Protein AF-A0A971WGR4-F1 (afdb_monomer_lite)

Sequence (106 aa):
MEEFLKQHPEEDFSHILFVMESTGVYHLRIALFLAKDLSYQVSVVNPLVIKKYAEMLLKRAKTDKVDARLIAQYGYHNSPPPFLVRDEESYELDQLLKGIEDFIPL

Foldseek 3Di:
DVVVCVVVVPDDCQVPEAFEEPPDPVVVVVLCCCCPVVVHWYDYHHPVVLVVQCVVVVPDDDDPVVSSVSRVVCCVPPVHDTDDDDPPVVVVVVNVVVVVVVVDDD

Secondary structure (DSSP, 8-state):
-HHHHHH-TT---TT-EEEEE--TTHHHHHHHIIIIIS--EEEEE-HHHHHHHHHHTT-----HHHHHHHHHHHHHHH-PPP-----HHHHHHHHHHHHHHHHS--

Structure (mmCIF, N/CA/C/O backbone):
data_AF-A0A971WGR4-F1
#
_entry.id   AF-A0A971WGR4-F1
#
loop_
_atom_site.group_PDB
_a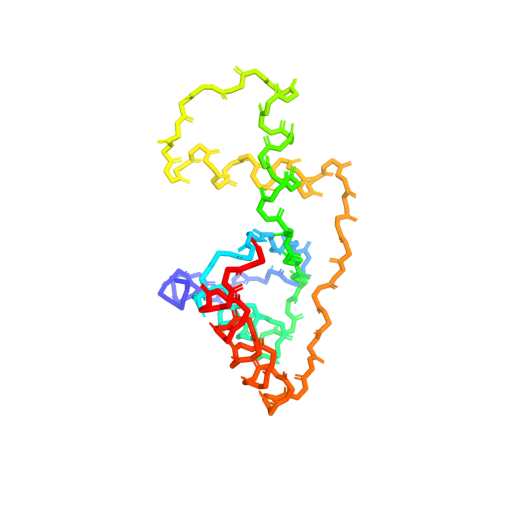tom_site.id
_atom_site.type_symbol
_atom_site.label_atom_id
_atom_site.label_alt_id
_atom_site.label_comp_id
_atom_site.label_asym_id
_atom_site.label_entity_id
_atom_site.label_seq_id
_atom_site.pdbx_PDB_ins_code
_atom_site.Cartn_x
_atom_site.Cartn_y
_atom_site.Cartn_z
_atom_site.occupancy
_atom_site.B_iso_or_equiv
_atom_site.auth_seq_id
_atom_site.auth_comp_id
_atom_site.auth_asym_id
_atom_site.auth_atom_id
_atom_site.pdbx_PDB_model_num
ATOM 1 N N . MET A 1 1 ? 0.551 -14.721 -0.003 1.00 67.69 1 MET A N 1
ATOM 2 C CA . MET A 1 1 ? -0.102 -14.196 -1.223 1.00 67.69 1 MET A CA 1
ATOM 3 C C . MET A 1 1 ? -0.152 -15.268 -2.298 1.00 67.69 1 MET A C 1
ATOM 5 O O . MET A 1 1 ? -1.246 -15.670 -2.646 1.00 67.69 1 MET A O 1
ATOM 9 N N . GLU A 1 2 ? 0.983 -15.813 -2.746 1.00 62.81 2 GLU A N 1
ATOM 10 C CA . GLU A 1 2 ? 0.984 -16.944 -3.694 1.00 62.81 2 GLU A CA 1
ATOM 11 C C . GLU A 1 2 ? 0.116 -18.120 -3.228 1.00 62.81 2 GLU A C 1
ATOM 13 O O . GLU A 1 2 ? -0.673 -18.650 -3.995 1.00 62.81 2 GLU A O 1
ATOM 18 N N . GLU A 1 3 ? 0.209 -18.495 -1.951 1.00 72.38 3 GLU A N 1
ATOM 19 C CA . GLU A 1 3 ? -0.602 -19.578 -1.384 1.00 72.38 3 GLU A CA 1
ATOM 20 C C . GLU A 1 3 ? -2.098 -19.237 -1.295 1.00 72.38 3 GLU A C 1
ATOM 22 O O . GLU A 1 3 ? -2.932 -20.117 -1.460 1.00 72.38 3 GLU A O 1
ATOM 27 N N . PHE A 1 4 ? -2.441 -17.956 -1.125 1.00 75.69 4 PHE A N 1
ATOM 28 C CA . PHE A 1 4 ? -3.828 -17.484 -1.170 1.00 75.69 4 PHE A CA 1
ATOM 29 C C . PHE A 1 4 ? -4.391 -17.595 -2.592 1.00 75.69 4 PHE A C 1
ATOM 31 O O . PHE A 1 4 ? -5.465 -18.144 -2.787 1.00 75.69 4 PHE A O 1
ATOM 38 N N . LEU A 1 5 ? -3.630 -17.169 -3.601 1.00 71.62 5 LEU A N 1
ATOM 39 C CA . LEU A 1 5 ? -4.051 -17.282 -4.999 1.00 71.62 5 LEU A CA 1
ATOM 40 C C . LEU A 1 5 ? -4.123 -18.745 -5.463 1.00 71.62 5 LEU A C 1
ATOM 42 O O . LEU A 1 5 ? -5.036 -19.112 -6.190 1.00 71.62 5 LEU A O 1
ATOM 46 N N . LYS A 1 6 ? -3.222 -19.614 -4.983 1.00 70.75 6 LYS A N 1
ATOM 47 C CA . LYS A 1 6 ? -3.280 -21.066 -5.239 1.00 70.75 6 LYS A CA 1
ATOM 48 C C . LYS A 1 6 ? -4.515 -21.737 -4.634 1.00 70.75 6 LYS A C 1
ATOM 50 O O . LYS A 1 6 ? -4.951 -22.755 -5.158 1.00 70.75 6 LYS A O 1
ATOM 55 N N . GLN A 1 7 ? -5.055 -21.197 -3.540 1.00 76.00 7 GLN A N 1
ATOM 56 C CA . GLN A 1 7 ? -6.300 -21.679 -2.934 1.00 76.00 7 GLN A CA 1
ATOM 57 C C . GLN A 1 7 ? -7.547 -21.213 -3.706 1.00 76.00 7 GLN A C 1
ATOM 59 O O . GLN A 1 7 ? -8.599 -21.830 -3.558 1.00 76.00 7 GLN A O 1
ATOM 64 N N . HIS A 1 8 ? -7.420 -20.188 -4.557 1.00 76.69 8 HIS A N 1
ATOM 65 C CA . HIS A 1 8 ? -8.505 -19.602 -5.352 1.00 76.69 8 HIS A CA 1
ATOM 66 C C . HIS A 1 8 ? -8.124 -19.454 -6.844 1.00 76.69 8 HIS A C 1
ATOM 68 O O . HIS A 1 8 ? -8.134 -18.343 -7.371 1.00 76.69 8 HIS A O 1
ATOM 74 N N . PRO A 1 9 ? -7.772 -20.546 -7.553 1.00 67.50 9 PRO A N 1
ATOM 75 C CA . PRO A 1 9 ? -7.273 -20.469 -8.931 1.00 67.50 9 PRO A CA 1
ATOM 76 C C . PRO A 1 9 ? -8.358 -20.127 -9.967 1.00 67.50 9 PRO A C 1
ATOM 78 O O . PRO A 1 9 ? -8.031 -19.689 -11.065 1.00 67.50 9 PRO A O 1
ATOM 81 N N . GLU A 1 10 ? -9.632 -20.334 -9.626 1.00 71.50 10 GLU A N 1
ATOM 82 C CA . GLU A 1 10 ? -10.794 -20.087 -10.495 1.00 71.50 10 GLU A CA 1
ATOM 83 C C . GLU A 1 10 ? -11.306 -18.632 -10.402 1.00 71.50 10 GLU A C 1
ATOM 85 O O . GLU A 1 10 ? -12.205 -18.242 -11.146 1.00 71.50 10 GLU A O 1
ATOM 90 N N . GLU A 1 11 ? -10.791 -17.832 -9.458 1.00 73.50 11 GLU A N 1
ATOM 91 C CA . GLU A 1 11 ? -11.257 -16.463 -9.221 1.00 73.50 11 GLU A CA 1
ATOM 92 C C . GLU A 1 11 ? -10.419 -15.452 -10.017 1.00 73.50 11 GLU A C 1
ATOM 94 O O . GLU A 1 11 ? -9.217 -15.298 -9.798 1.00 73.50 11 GLU A O 1
ATOM 99 N N . ASP A 1 12 ? -11.072 -14.736 -10.936 1.00 78.44 12 ASP A N 1
ATOM 100 C CA . ASP A 1 12 ? -10.469 -13.596 -11.623 1.00 78.44 12 ASP A CA 1
ATOM 101 C C . ASP A 1 12 ? -10.537 -12.345 -10.734 1.00 78.44 12 ASP A C 1
ATOM 103 O O . ASP A 1 12 ? -11.614 -11.825 -10.426 1.00 78.44 12 ASP A O 1
ATOM 107 N N . PHE A 1 13 ? -9.366 -11.844 -10.342 1.00 85.31 13 PHE A N 1
ATOM 108 C CA . PHE A 1 13 ? -9.223 -10.635 -9.535 1.00 85.31 13 PHE A CA 1
ATOM 109 C C . PHE A 1 13 ? -8.843 -9.397 -10.362 1.00 85.31 13 PHE A C 1
ATOM 111 O O . PHE A 1 13 ? -8.476 -8.372 -9.787 1.00 85.31 13 PHE A O 1
ATOM 118 N N . SER A 1 14 ? -8.963 -9.445 -11.693 1.00 83.19 14 SER A N 1
ATOM 119 C CA . SER A 1 14 ? -8.640 -8.335 -12.605 1.00 83.19 14 SER A CA 1
ATOM 120 C C . SER A 1 14 ? -9.392 -7.030 -12.296 1.00 83.19 14 SER A C 1
ATOM 122 O O . SER A 1 14 ? -8.879 -5.935 -12.534 1.00 83.19 14 SER A O 1
ATOM 124 N N . HIS A 1 15 ? -10.592 -7.136 -11.721 1.00 86.19 15 HIS A N 1
ATOM 125 C CA . HIS A 1 15 ? -11.428 -6.004 -11.311 1.00 86.19 15 HIS A CA 1
ATOM 126 C C . HIS A 1 15 ? -11.181 -5.524 -9.872 1.00 86.19 15 HIS A C 1
ATOM 128 O O . HIS A 1 15 ? -11.841 -4.587 -9.417 1.00 86.19 15 HIS A O 1
ATOM 134 N N . ILE A 1 16 ? -10.263 -6.158 -9.137 1.00 90.31 16 ILE A N 1
ATOM 135 C CA . ILE A 1 16 ? -9.938 -5.797 -7.758 1.00 90.31 16 ILE A CA 1
ATOM 136 C C . ILE A 1 16 ? -8.697 -4.907 -7.731 1.00 90.31 16 ILE A C 1
ATOM 138 O O . ILE A 1 16 ? -7.656 -5.237 -8.294 1.00 90.31 16 ILE A O 1
ATOM 142 N N . LEU A 1 17 ? -8.796 -3.797 -6.997 1.00 92.75 17 LEU A N 1
ATOM 143 C CA . LEU A 1 17 ? -7.647 -2.970 -6.651 1.00 92.75 17 LEU A CA 1
ATOM 144 C C . LEU A 1 17 ? -6.957 -3.516 -5.393 1.00 92.75 17 LEU A C 1
ATOM 146 O O . LEU A 1 17 ? -7.498 -3.443 -4.287 1.00 92.75 17 LEU A O 1
ATOM 150 N N . PHE A 1 18 ? -5.730 -4.001 -5.549 1.00 93.56 18 PHE A N 1
ATOM 151 C CA . PHE A 1 18 ? -4.857 -4.370 -4.441 1.00 93.56 18 PHE A CA 1
ATOM 152 C C . PHE A 1 18 ? -4.159 -3.126 -3.892 1.00 93.56 18 PHE A C 1
ATOM 154 O O . PHE A 1 18 ? -3.414 -2.458 -4.603 1.00 93.56 18 PHE A O 1
ATOM 161 N N . VAL A 1 19 ? -4.359 -2.819 -2.610 1.00 94.06 19 VAL A N 1
ATOM 162 C CA . VAL A 1 19 ? -3.726 -1.662 -1.961 1.00 94.06 19 VAL A CA 1
ATOM 163 C C . VAL A 1 19 ? -2.815 -2.133 -0.839 1.00 94.06 19 VAL A C 1
ATOM 165 O O . VAL A 1 19 ? -3.221 -2.932 0.002 1.00 94.06 19 VAL A O 1
ATOM 168 N N . MET A 1 20 ? -1.587 -1.624 -0.816 1.00 91.88 20 MET A N 1
ATOM 169 C CA . MET A 1 20 ? -0.597 -1.922 0.220 1.00 91.88 20 MET A CA 1
ATOM 170 C C . MET A 1 20 ? 0.185 -0.668 0.604 1.00 91.88 20 MET A C 1
ATOM 172 O O . MET A 1 20 ? 0.276 0.269 -0.188 1.00 91.88 20 MET A O 1
ATOM 176 N N . GLU A 1 21 ? 0.761 -0.637 1.806 1.00 90.56 21 GLU A N 1
ATOM 177 C CA . GLU A 1 21 ? 1.673 0.445 2.188 1.00 90.56 21 GLU A CA 1
ATOM 178 C C . GLU A 1 21 ? 3.129 0.113 1.843 1.00 90.56 21 GLU A C 1
ATOM 180 O O . GLU A 1 21 ? 3.529 -1.051 1.850 1.00 90.56 21 GLU A O 1
ATOM 185 N N . SER A 1 22 ? 3.938 1.136 1.561 1.00 83.31 22 SER A N 1
ATOM 186 C CA . SER A 1 22 ? 5.355 0.971 1.214 1.00 83.31 22 SER A CA 1
ATOM 187 C C . SER A 1 22 ? 6.252 0.723 2.442 1.00 83.31 22 SER A C 1
ATOM 189 O O . SER A 1 22 ? 7.169 1.508 2.715 1.00 83.31 22 SER A O 1
ATOM 191 N N . THR A 1 23 ? 5.992 -0.332 3.220 1.00 73.44 23 THR A N 1
ATOM 192 C CA . THR A 1 23 ? 6.851 -0.727 4.351 1.00 73.44 23 THR A CA 1
ATOM 193 C C . THR A 1 23 ? 7.926 -1.721 3.938 1.00 73.44 23 THR A C 1
ATOM 195 O O . THR A 1 23 ? 7.653 -2.786 3.381 1.00 73.44 23 THR A O 1
ATOM 198 N N . GLY A 1 24 ? 9.179 -1.366 4.234 1.00 67.00 24 GLY A N 1
ATOM 199 C CA . GLY A 1 24 ? 10.345 -2.225 4.019 1.00 67.00 24 GLY A CA 1
ATOM 200 C C . GLY A 1 24 ? 10.487 -2.732 2.581 1.00 67.00 24 GLY A C 1
ATOM 201 O O . GLY A 1 24 ? 9.981 -2.131 1.641 1.00 67.00 24 GLY A O 1
ATOM 202 N N . VAL A 1 25 ? 11.167 -3.863 2.412 1.00 65.06 25 VAL A N 1
ATOM 203 C CA . VAL A 1 25 ? 11.446 -4.488 1.103 1.00 65.06 25 VAL A CA 1
ATOM 204 C C . VAL A 1 25 ? 10.356 -5.461 0.631 1.00 65.06 25 VAL A C 1
ATOM 206 O O . VAL A 1 25 ? 10.341 -5.878 -0.526 1.00 65.06 25 VAL A O 1
ATOM 209 N N . TYR A 1 26 ? 9.419 -5.830 1.510 1.00 68.25 26 TYR A N 1
ATOM 210 C CA . TYR A 1 26 ? 8.427 -6.873 1.229 1.00 68.25 26 TYR A CA 1
ATOM 211 C C . TYR A 1 26 ? 7.313 -6.420 0.282 1.00 68.25 26 TYR A C 1
ATOM 213 O O . TYR A 1 26 ? 6.876 -7.206 -0.559 1.00 68.25 26 TYR A O 1
ATOM 221 N N . HIS A 1 27 ? 6.872 -5.162 0.382 1.00 79.06 27 HIS A N 1
ATOM 222 C CA . HIS A 1 27 ? 5.779 -4.652 -0.450 1.00 79.06 27 HIS A CA 1
ATOM 223 C C . HIS A 1 27 ? 6.123 -4.694 -1.946 1.00 79.06 27 HIS A C 1
ATOM 225 O O . HIS A 1 27 ? 5.268 -5.020 -2.763 1.00 79.06 27 HIS A O 1
ATOM 231 N N . LEU A 1 28 ? 7.385 -4.436 -2.308 1.00 82.50 28 LEU A N 1
ATOM 232 C CA . LEU A 1 28 ? 7.794 -4.320 -3.704 1.00 82.50 28 LEU A CA 1
ATOM 233 C C . LEU A 1 28 ? 7.707 -5.650 -4.455 1.00 82.50 28 LEU A C 1
ATOM 235 O O . LEU A 1 28 ? 7.161 -5.691 -5.552 1.00 82.50 28 LEU A O 1
ATOM 239 N N . ARG A 1 29 ? 8.172 -6.751 -3.851 1.00 84.06 29 ARG A N 1
ATOM 240 C CA . ARG A 1 29 ? 8.082 -8.086 -4.471 1.00 84.06 29 ARG A CA 1
ATOM 241 C C . ARG A 1 29 ? 6.631 -8.482 -4.738 1.00 84.06 29 ARG A C 1
ATOM 243 O O . ARG A 1 29 ? 6.322 -9.009 -5.800 1.00 84.06 29 ARG A O 1
ATOM 250 N N . ILE A 1 30 ? 5.741 -8.193 -3.789 1.00 86.81 30 ILE A N 1
ATOM 251 C CA . ILE A 1 30 ? 4.311 -8.495 -3.919 1.00 86.81 30 ILE A CA 1
ATOM 252 C C . ILE A 1 30 ? 3.664 -7.595 -4.978 1.00 86.81 30 ILE A C 1
ATOM 254 O O . ILE A 1 30 ? 2.899 -8.090 -5.801 1.00 86.81 30 ILE A O 1
ATOM 258 N N . ALA A 1 31 ? 3.977 -6.296 -4.984 1.00 89.56 31 ALA A N 1
ATOM 259 C CA . ALA A 1 31 ? 3.455 -5.353 -5.968 1.00 89.56 31 ALA A CA 1
ATOM 260 C C . ALA A 1 31 ? 3.880 -5.723 -7.395 1.00 89.56 31 ALA A C 1
ATOM 262 O O . ALA A 1 31 ? 3.045 -5.714 -8.295 1.00 89.56 31 ALA A O 1
ATOM 263 N N . LEU A 1 32 ? 5.149 -6.101 -7.584 1.00 87.94 32 LEU A N 1
ATOM 264 C CA . LEU A 1 32 ? 5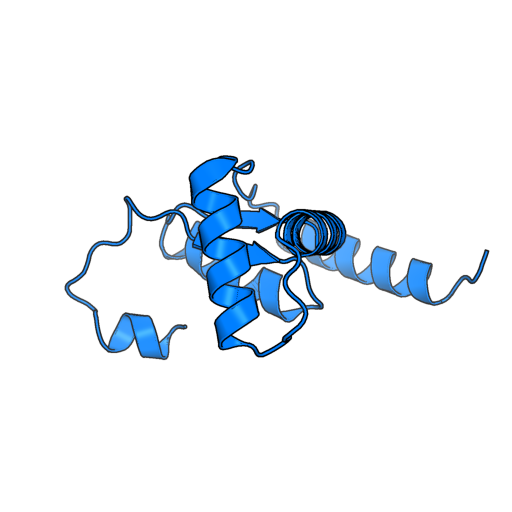.670 -6.567 -8.867 1.00 87.94 32 LEU A CA 1
ATOM 265 C C . LEU A 1 32 ? 4.980 -7.849 -9.320 1.00 87.94 32 LEU A C 1
ATOM 267 O O . LEU A 1 32 ? 4.476 -7.881 -10.432 1.00 87.94 32 LEU A O 1
ATOM 271 N N . PHE A 1 33 ? 4.881 -8.865 -8.464 1.00 87.38 33 PHE A N 1
ATOM 272 C CA . PHE A 1 33 ? 4.206 -10.116 -8.814 1.00 87.38 33 PHE A CA 1
ATOM 273 C C . PHE A 1 33 ? 2.739 -9.889 -9.230 1.00 87.38 33 PHE A C 1
ATOM 275 O O . PHE A 1 33 ? 2.298 -10.358 -10.277 1.00 87.38 33 PHE A O 1
ATOM 282 N N . LEU A 1 34 ? 1.981 -9.105 -8.453 1.00 89.81 34 LEU A N 1
ATOM 283 C CA . LEU A 1 34 ? 0.578 -8.807 -8.765 1.00 89.81 34 LEU A CA 1
ATOM 284 C C . LEU A 1 34 ? 0.425 -7.982 -10.054 1.00 89.81 34 LEU A C 1
ATOM 286 O O . LEU A 1 34 ? -0.455 -8.274 -10.858 1.00 89.81 34 LEU A O 1
ATOM 290 N N . ALA A 1 35 ? 1.263 -6.962 -10.264 1.00 90.25 35 ALA A N 1
ATOM 291 C CA . ALA A 1 35 ? 1.127 -6.048 -11.399 1.00 90.25 35 ALA A CA 1
ATOM 292 C C . ALA A 1 35 ? 1.758 -6.580 -12.698 1.00 90.25 35 ALA A C 1
ATOM 294 O O . ALA A 1 35 ? 1.186 -6.403 -13.768 1.00 90.25 35 ALA A O 1
ATOM 295 N N . LYS A 1 36 ? 2.937 -7.208 -12.623 1.00 87.38 36 LYS A N 1
ATOM 296 C CA . LYS A 1 36 ? 3.722 -7.675 -13.779 1.00 87.38 36 LYS A CA 1
ATOM 297 C C . LYS A 1 36 ? 3.318 -9.083 -14.203 1.00 87.38 36 LYS A C 1
ATOM 299 O O . LYS A 1 36 ? 3.030 -9.293 -15.376 1.00 87.38 36 LYS A O 1
ATOM 304 N N . ASP A 1 37 ? 3.268 -10.023 -13.260 1.00 86.50 37 ASP A N 1
ATOM 305 C CA . ASP A 1 37 ? 3.068 -11.440 -13.590 1.00 86.50 37 ASP A CA 1
ATOM 306 C C . ASP A 1 37 ? 1.580 -11.784 -13.726 1.00 86.50 37 ASP A C 1
ATOM 308 O O . ASP A 1 37 ? 1.206 -12.591 -14.575 1.00 86.50 37 ASP A O 1
ATOM 312 N N . LEU A 1 38 ? 0.723 -11.143 -12.922 1.00 87.19 38 LEU A N 1
ATOM 313 C CA . LEU A 1 38 ? -0.728 -11.379 -12.922 1.00 87.19 38 LEU A CA 1
ATOM 314 C C . LEU A 1 38 ? -1.550 -10.268 -13.590 1.00 87.19 38 LEU A C 1
ATOM 316 O O . LEU A 1 38 ? -2.745 -10.447 -13.798 1.00 87.19 38 LEU A O 1
ATOM 320 N N . SER A 1 39 ? -0.932 -9.141 -13.963 1.00 89.06 39 SER A N 1
ATOM 321 C CA . SER A 1 39 ? -1.616 -7.998 -14.599 1.00 89.06 39 SER A CA 1
ATOM 322 C C . SER A 1 39 ? -2.793 -7.422 -13.790 1.00 89.06 39 SER A C 1
ATOM 324 O O . SER A 1 39 ? -3.743 -6.882 -14.358 1.00 89.06 39 SER A O 1
ATOM 326 N N . TYR A 1 40 ? -2.746 -7.515 -12.458 1.00 91.75 40 TYR A N 1
ATOM 327 C CA . TYR A 1 40 ? -3.769 -6.962 -11.568 1.00 91.75 40 TYR A CA 1
ATOM 328 C C . TYR A 1 40 ? -3.527 -5.488 -11.238 1.00 91.75 40 TYR A C 1
ATOM 330 O O . TYR A 1 40 ? -2.407 -4.976 -11.299 1.00 91.75 40 TYR A O 1
ATOM 338 N N . GLN A 1 41 ? -4.596 -4.793 -10.843 1.00 92.69 41 GLN A N 1
ATOM 339 C CA . GLN A 1 41 ? -4.510 -3.401 -10.413 1.00 92.69 41 GLN A CA 1
ATOM 340 C C . GLN A 1 41 ? -3.893 -3.320 -9.018 1.00 92.69 41 GLN A C 1
ATOM 342 O O . GLN A 1 41 ? -4.418 -3.885 -8.060 1.00 92.69 41 GLN A O 1
ATOM 347 N N . VAL A 1 42 ? -2.793 -2.584 -8.887 1.00 94.00 42 VAL A N 1
ATOM 348 C CA . VAL A 1 42 ? -2.075 -2.421 -7.620 1.00 94.00 42 VAL A CA 1
ATOM 349 C C . VAL A 1 42 ? -1.878 -0.940 -7.330 1.00 94.00 42 VAL A C 1
ATOM 351 O O . VAL A 1 42 ? -1.557 -0.180 -8.235 1.00 94.00 42 VAL A O 1
ATOM 354 N N . SER A 1 43 ? -1.995 -0.538 -6.067 1.00 94.62 43 SER A N 1
ATOM 355 C CA . SER A 1 43 ? -1.572 0.768 -5.562 1.00 94.62 43 SER A CA 1
ATOM 356 C C . SER A 1 43 ? -0.691 0.598 -4.332 1.00 94.62 43 SER A C 1
ATOM 358 O O . SER A 1 43 ? -1.072 -0.045 -3.351 1.00 94.62 43 SER A O 1
ATOM 360 N N . VAL A 1 44 ? 0.479 1.230 -4.368 1.00 92.56 44 VAL A N 1
ATOM 361 C CA . VAL A 1 44 ? 1.401 1.296 -3.232 1.00 92.56 44 VAL A CA 1
ATOM 362 C C . VAL A 1 44 ? 1.308 2.690 -2.621 1.00 92.56 44 VAL A C 1
ATOM 364 O O . VAL A 1 44 ? 1.577 3.691 -3.283 1.00 92.56 44 VAL A O 1
ATOM 367 N N . VAL A 1 45 ? 0.902 2.762 -1.357 1.00 92.38 45 VAL A N 1
ATOM 368 C CA . VAL A 1 45 ? 0.608 4.014 -0.651 1.00 92.38 45 VAL A CA 1
ATOM 369 C C . VAL A 1 45 ? 1.695 4.305 0.382 1.00 92.38 45 VAL A C 1
ATOM 371 O O . VAL A 1 45 ? 2.186 3.413 1.070 1.00 92.38 45 VAL A O 1
ATOM 374 N N . ASN A 1 46 ? 2.072 5.574 0.528 1.00 90.44 46 ASN A N 1
ATOM 375 C CA . ASN A 1 46 ? 3.039 5.991 1.540 1.00 90.44 46 ASN A CA 1
ATOM 376 C C . ASN A 1 46 ? 2.496 5.715 2.971 1.00 90.44 46 ASN A C 1
ATOM 378 O O . ASN A 1 46 ? 1.389 6.167 3.283 1.00 90.44 46 ASN A O 1
ATOM 382 N N . PRO A 1 47 ? 3.261 5.057 3.867 1.00 89.69 47 PRO A N 1
ATOM 383 C CA . PRO A 1 47 ? 2.874 4.799 5.257 1.00 89.69 47 PRO A CA 1
ATOM 384 C C . PRO A 1 47 ? 2.419 6.046 6.025 1.00 89.69 47 PRO A C 1
ATOM 386 O O . PRO A 1 47 ? 1.510 5.977 6.850 1.00 89.69 47 PRO A O 1
ATOM 389 N N . LEU A 1 48 ? 2.988 7.222 5.731 1.00 90.06 48 LEU A N 1
ATOM 390 C CA . LEU A 1 48 ? 2.570 8.488 6.339 1.00 90.06 48 LEU A CA 1
ATOM 391 C C . LEU A 1 48 ? 1.122 8.849 5.981 1.00 90.06 48 LEU A C 1
ATOM 393 O O . LEU A 1 48 ? 0.401 9.396 6.814 1.00 90.06 48 LEU A O 1
ATOM 397 N N . VAL A 1 49 ? 0.690 8.544 4.756 1.00 92.88 49 VAL A N 1
ATOM 398 C CA . VAL A 1 49 ? -0.684 8.787 4.298 1.00 92.88 49 VAL A CA 1
ATOM 399 C C . VAL A 1 49 ? -1.650 7.859 5.027 1.00 92.88 49 VAL A C 1
ATOM 401 O O . VAL A 1 49 ? -2.643 8.333 5.579 1.00 92.88 49 VAL A O 1
ATOM 404 N N . ILE A 1 50 ? -1.326 6.566 5.113 1.00 92.69 50 ILE A N 1
ATOM 405 C CA . ILE A 1 50 ? -2.129 5.583 5.855 1.00 92.69 50 ILE A CA 1
ATOM 406 C C . ILE A 1 50 ? -2.206 5.952 7.341 1.00 92.69 50 ILE A C 1
ATOM 408 O O . ILE A 1 50 ? -3.290 5.932 7.924 1.00 92.69 50 ILE A O 1
ATOM 412 N N . LYS A 1 51 ? -1.092 6.388 7.943 1.00 90.75 51 LYS A N 1
ATOM 413 C CA . LYS A 1 51 ? -1.047 6.866 9.331 1.00 90.75 51 LYS A CA 1
ATOM 414 C C . LYS A 1 51 ? -1.975 8.062 9.557 1.00 90.75 51 LYS A C 1
ATOM 416 O O . LYS A 1 51 ? -2.790 8.021 10.475 1.00 90.75 51 LYS A O 1
ATOM 421 N N . LYS A 1 52 ? -1.897 9.097 8.712 1.00 93.00 52 LYS A N 1
ATOM 422 C CA . LYS A 1 52 ? -2.787 10.269 8.804 1.00 93.00 52 LYS A CA 1
ATOM 423 C C . LYS A 1 52 ? -4.254 9.877 8.623 1.00 93.00 52 LYS A C 1
ATOM 425 O O . LYS A 1 52 ? -5.114 10.367 9.348 1.00 93.00 52 LYS A O 1
ATOM 430 N N . TYR A 1 53 ? -4.542 8.953 7.709 1.00 93.81 53 TYR A N 1
ATOM 431 C CA . TYR A 1 53 ? -5.892 8.426 7.525 1.00 93.81 53 TYR A CA 1
ATOM 432 C C . TYR A 1 53 ? -6.397 7.672 8.772 1.00 93.81 53 TYR A C 1
ATOM 434 O O . TYR A 1 53 ? -7.541 7.857 9.183 1.00 93.81 53 TYR A O 1
ATOM 442 N N . ALA A 1 54 ? -5.541 6.885 9.433 1.00 91.75 54 ALA A N 1
ATOM 443 C CA . ALA A 1 54 ? -5.862 6.223 10.702 1.00 91.75 54 ALA A CA 1
ATOM 444 C C . ALA A 1 54 ? -6.228 7.227 11.806 1.00 91.75 54 ALA A C 1
ATOM 446 O O . ALA A 1 54 ? -7.212 7.033 12.526 1.00 91.75 54 ALA A O 1
ATOM 447 N N . GLU A 1 55 ? -5.433 8.296 11.922 1.00 91.88 55 GLU A N 1
ATOM 448 C CA . GLU A 1 55 ? -5.615 9.378 12.894 1.00 91.88 55 GLU A CA 1
ATOM 449 C C . GLU A 1 55 ? -6.937 10.118 12.656 1.00 91.88 55 GLU A C 1
ATOM 451 O O . GLU A 1 55 ? -7.692 10.328 13.606 1.00 91.88 55 GLU A O 1
ATOM 456 N N . MET A 1 56 ? -7.274 10.419 11.394 1.00 91.62 56 MET A N 1
ATOM 457 C CA . MET A 1 56 ? -8.568 11.009 11.019 1.00 91.62 56 MET A CA 1
ATOM 458 C C . MET A 1 56 ? -9.760 10.137 11.434 1.00 91.62 56 MET A C 1
ATOM 460 O O . MET A 1 56 ? -10.808 10.662 11.801 1.00 91.62 56 MET A O 1
ATOM 464 N N . LEU A 1 57 ? -9.607 8.810 11.404 1.00 90.81 57 LEU A N 1
ATOM 465 C CA . LEU A 1 57 ? -10.640 7.858 11.824 1.00 90.81 57 LEU A CA 1
ATOM 466 C C . LEU A 1 57 ? -10.604 7.525 13.327 1.00 90.81 57 LEU A C 1
ATOM 468 O O . LEU A 1 57 ? -11.355 6.653 13.768 1.00 90.81 57 LEU A O 1
ATOM 472 N N . LEU A 1 58 ? -9.739 8.179 14.114 1.00 88.19 58 LEU A N 1
ATOM 473 C CA . LEU A 1 58 ? -9.566 7.960 15.557 1.00 88.19 58 LEU A CA 1
ATOM 474 C C . LEU A 1 58 ? -9.280 6.492 15.943 1.00 88.19 58 LEU A C 1
ATOM 476 O O . LEU A 1 58 ? -9.590 6.058 17.058 1.00 88.19 58 LEU A O 1
ATOM 480 N N . LYS A 1 59 ? -8.666 5.706 15.049 1.00 81.25 59 LYS A N 1
ATOM 481 C CA . LYS A 1 59 ? -8.332 4.300 15.329 1.00 81.25 59 LYS A CA 1
ATOM 482 C C . LYS A 1 59 ? -7.043 4.203 16.149 1.00 81.25 59 LYS A C 1
ATOM 484 O O . LYS A 1 59 ? -6.000 4.702 15.743 1.00 81.25 59 LYS A O 1
ATOM 489 N N . ARG A 1 60 ? -7.112 3.534 17.308 1.00 67.94 60 ARG A N 1
ATOM 490 C CA . ARG A 1 60 ? -5.981 3.382 18.251 1.00 67.94 60 ARG A CA 1
ATOM 491 C C . ARG A 1 60 ? -5.359 1.982 18.282 1.00 67.94 60 ARG A C 1
ATOM 493 O O . ARG A 1 60 ? -4.207 1.849 18.677 1.00 67.94 60 ARG A O 1
ATOM 500 N N . ALA A 1 61 ? -6.103 0.948 17.887 1.00 69.50 61 ALA A N 1
ATOM 501 C CA . ALA A 1 61 ? -5.615 -0.429 17.892 1.00 69.50 61 ALA A CA 1
ATOM 502 C C . ALA A 1 61 ? -4.844 -0.731 16.601 1.00 69.50 61 ALA A C 1
ATOM 504 O O . ALA A 1 61 ? -5.407 -0.614 15.515 1.00 69.50 61 ALA A O 1
ATOM 505 N N . LYS A 1 62 ? -3.582 -1.147 16.737 1.00 71.62 62 LYS A N 1
ATOM 506 C CA . LYS A 1 62 ? -2.718 -1.569 15.631 1.00 71.62 62 LYS A CA 1
ATOM 507 C C . LYS A 1 62 ? -2.530 -3.074 15.698 1.00 71.62 62 LYS A C 1
ATOM 509 O O . LYS A 1 62 ? -1.808 -3.586 16.545 1.00 71.62 62 LYS A O 1
ATOM 514 N N . THR A 1 63 ? -3.271 -3.771 14.855 1.00 85.31 63 THR A N 1
ATOM 515 C CA . THR A 1 63 ? -3.077 -5.197 14.588 1.00 85.31 63 THR A CA 1
ATOM 516 C C . THR A 1 63 ? -3.068 -5.351 13.079 1.00 85.31 63 THR A C 1
ATOM 518 O O . THR A 1 63 ? -3.779 -4.597 12.409 1.00 85.31 63 THR A O 1
ATOM 521 N N . ASP A 1 64 ? -2.373 -6.357 12.553 1.00 84.69 64 ASP A N 1
ATOM 522 C CA . ASP A 1 64 ? -2.259 -6.567 11.102 1.00 84.69 64 ASP A CA 1
ATOM 523 C C . ASP A 1 64 ? -3.629 -6.595 10.400 1.00 84.69 64 ASP A C 1
ATOM 525 O O . ASP A 1 64 ? -3.807 -6.042 9.318 1.00 84.69 64 ASP A O 1
ATOM 529 N N . LYS A 1 65 ? -4.650 -7.169 11.055 1.00 87.19 65 LYS A N 1
ATOM 530 C CA . LYS A 1 65 ? -6.031 -7.204 10.539 1.00 87.19 65 LYS A CA 1
ATOM 531 C C . LYS A 1 65 ? -6.684 -5.822 10.478 1.00 87.19 65 LYS A C 1
ATOM 533 O O . LYS A 1 65 ? -7.439 -5.536 9.548 1.00 87.19 65 LYS A O 1
ATOM 538 N N . VAL A 1 66 ? -6.448 -4.983 11.485 1.00 88.62 66 VAL A N 1
ATOM 539 C CA . VAL A 1 66 ? -7.000 -3.622 11.534 1.00 88.62 66 VAL A CA 1
ATOM 540 C C . VAL A 1 66 ? -6.307 -2.733 10.506 1.00 88.62 66 VAL A C 1
ATOM 542 O O . VAL A 1 66 ? -7.002 -1.981 9.820 1.00 88.62 66 VAL A O 1
ATOM 545 N N . ASP A 1 67 ? -4.990 -2.870 10.351 1.00 88.31 67 ASP A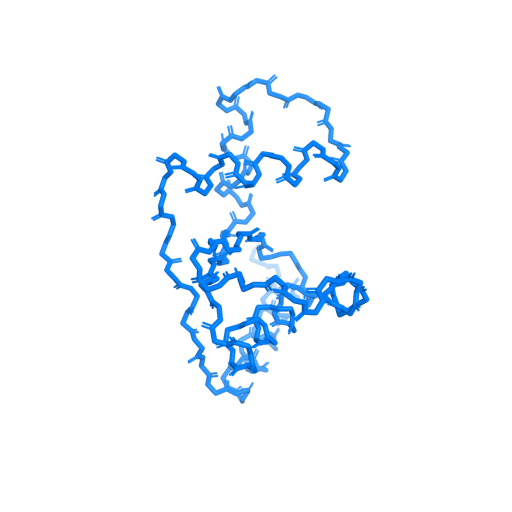 N 1
ATOM 546 C CA . ASP A 1 67 ? -4.204 -2.104 9.382 1.00 88.31 67 ASP A CA 1
ATOM 547 C C . ASP A 1 67 ? -4.557 -2.505 7.943 1.00 88.31 67 ASP A C 1
ATOM 549 O O . ASP A 1 67 ? -4.880 -1.637 7.133 1.00 88.31 67 ASP A O 1
ATOM 553 N N . ALA A 1 68 ? -4.670 -3.803 7.638 1.00 90.62 68 ALA A N 1
ATOM 554 C CA . ALA A 1 68 ? -5.130 -4.267 6.324 1.00 90.62 68 ALA A CA 1
ATOM 555 C C 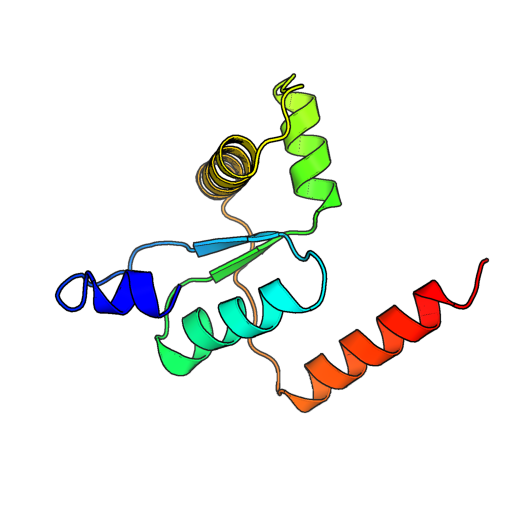. ALA A 1 68 ? -6.527 -3.721 5.972 1.00 90.62 68 ALA A C 1
ATOM 557 O O . ALA A 1 68 ? -6.760 -3.233 4.864 1.00 90.62 68 ALA A O 1
ATOM 558 N N . ARG A 1 69 ? -7.460 -3.729 6.936 1.00 92.31 69 ARG A N 1
ATOM 559 C CA . ARG A 1 69 ? -8.802 -3.160 6.736 1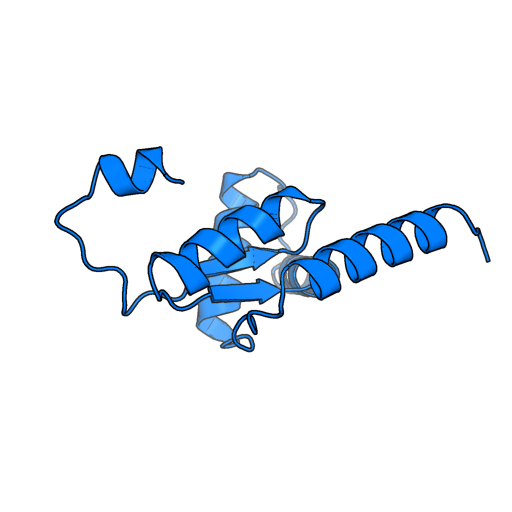.00 92.31 69 ARG A CA 1
ATOM 560 C C . ARG A 1 69 ? -8.759 -1.646 6.539 1.00 92.31 69 ARG A C 1
ATOM 562 O O . ARG A 1 69 ? -9.548 -1.119 5.760 1.00 92.31 69 ARG A O 1
ATOM 569 N N . LEU A 1 70 ? -7.880 -0.941 7.249 1.00 93.69 70 LEU A N 1
ATOM 570 C CA . LEU A 1 70 ? -7.692 0.498 7.091 1.00 93.69 70 LEU A CA 1
ATOM 571 C C . LEU A 1 70 ? -7.157 0.840 5.694 1.00 93.69 70 LEU A C 1
ATOM 573 O O . LEU A 1 70 ? -7.684 1.752 5.063 1.00 93.69 70 LEU A O 1
ATOM 577 N N . ILE A 1 71 ? -6.161 0.100 5.207 1.00 94.06 71 ILE A N 1
ATOM 578 C CA . ILE A 1 71 ? -5.564 0.298 3.881 1.00 94.06 71 ILE A CA 1
ATOM 579 C C . ILE A 1 71 ? -6.597 0.026 2.779 1.00 94.06 71 ILE A C 1
ATOM 581 O O . ILE A 1 71 ? -6.759 0.845 1.875 1.00 94.06 71 ILE A O 1
ATOM 585 N N . ALA A 1 72 ? -7.368 -1.060 2.889 1.00 94.25 72 ALA A N 1
ATOM 586 C CA . ALA A 1 72 ? -8.458 -1.346 1.954 1.00 94.25 72 ALA A CA 1
ATOM 587 C C . ALA A 1 72 ? -9.533 -0.242 1.970 1.00 94.25 72 ALA A C 1
ATOM 589 O O . ALA A 1 72 ? -9.988 0.215 0.921 1.00 94.25 72 ALA A O 1
ATOM 590 N N . GLN A 1 73 ? -9.900 0.243 3.162 1.00 95.12 73 GLN A N 1
ATOM 591 C CA . GLN A 1 73 ? -10.841 1.352 3.322 1.00 95.12 73 GLN A CA 1
ATOM 592 C C . GLN A 1 73 ? -10.300 2.651 2.706 1.00 95.12 73 GLN A C 1
ATOM 594 O O . GLN A 1 73 ? -11.064 3.405 2.105 1.00 95.12 73 GLN A O 1
ATOM 599 N N . TYR A 1 74 ? -8.998 2.915 2.833 1.00 95.75 74 TYR A N 1
ATOM 600 C CA . TYR A 1 74 ? -8.351 4.054 2.189 1.00 95.75 74 TYR A CA 1
ATOM 601 C C . TYR A 1 74 ? -8.438 3.943 0.663 1.00 95.75 74 TYR A C 1
ATOM 603 O O . TYR A 1 74 ? -8.872 4.899 0.019 1.00 95.75 74 TYR A O 1
ATOM 611 N N . GLY A 1 75 ? -8.103 2.771 0.115 1.00 95.19 75 GLY A N 1
ATOM 612 C CA . GLY A 1 75 ? -8.200 2.460 -1.310 1.00 95.19 75 GLY A CA 1
ATOM 613 C C . GLY A 1 75 ? -9.581 2.742 -1.888 1.00 95.19 75 GLY A C 1
ATOM 614 O O . GLY A 1 75 ? -9.709 3.491 -2.853 1.00 95.19 75 GLY A O 1
ATOM 615 N N . TYR A 1 76 ? -10.613 2.212 -1.227 1.00 94.12 76 TYR A N 1
ATOM 616 C CA . TYR A 1 76 ? -12.007 2.375 -1.637 1.00 94.12 76 TYR A CA 1
ATOM 617 C C . TYR A 1 76 ? -12.454 3.844 -1.687 1.00 94.12 76 TYR A C 1
ATOM 619 O O . TYR A 1 76 ? -13.128 4.251 -2.628 1.00 94.12 76 TYR A O 1
ATOM 627 N N . HIS A 1 77 ? -12.082 4.657 -0.693 1.00 95.31 77 HIS A N 1
ATOM 628 C CA . HIS A 1 77 ? -12.550 6.047 -0.621 1.00 95.31 77 HIS A CA 1
ATOM 629 C C . HIS A 1 77 ? -11.721 7.035 -1.444 1.00 95.31 77 HIS A C 1
ATOM 631 O O . HIS A 1 77 ? -12.248 8.072 -1.833 1.00 95.31 77 HIS A O 1
ATOM 637 N N . ASN A 1 78 ? -10.431 6.763 -1.659 1.00 93.56 78 ASN A N 1
ATOM 638 C CA . ASN A 1 78 ? -9.499 7.767 -2.181 1.00 93.56 78 ASN A CA 1
ATOM 639 C C . ASN A 1 78 ? -8.950 7.440 -3.569 1.00 93.56 78 ASN A C 1
ATOM 641 O O . ASN A 1 78 ? -8.285 8.301 -4.133 1.00 93.56 78 ASN A O 1
ATOM 645 N N . SER A 1 79 ? -9.215 6.244 -4.115 1.00 91.44 79 SER A N 1
ATOM 646 C CA . SER A 1 79 ? -8.739 5.822 -5.445 1.00 91.44 79 SER A CA 1
ATOM 647 C C . SER A 1 79 ? -7.257 6.173 -5.673 1.00 91.44 79 SER A C 1
ATOM 649 O O . SER A 1 79 ? -6.944 7.026 -6.507 1.00 91.44 79 SER A O 1
ATOM 651 N N . PRO A 1 80 ? -6.336 5.594 -4.875 1.00 93.81 80 PRO A N 1
ATOM 652 C CA . PRO A 1 80 ? -4.921 5.934 -4.943 1.00 93.81 80 PRO A CA 1
ATOM 653 C C . PRO A 1 80 ? -4.339 5.688 -6.342 1.00 93.81 80 PRO A C 1
ATOM 655 O O . PRO A 1 80 ? -4.839 4.838 -7.081 1.00 93.81 80 PRO A O 1
ATOM 658 N N . PRO A 1 81 ? -3.261 6.404 -6.711 1.00 91.06 81 PRO A N 1
ATOM 659 C CA . PRO A 1 81 ? -2.634 6.227 -8.013 1.00 91.06 81 PRO A CA 1
ATOM 660 C C . PRO A 1 81 ? -2.151 4.780 -8.204 1.00 91.06 81 PRO A C 1
ATOM 662 O O . PRO A 1 81 ? -1.745 4.130 -7.229 1.00 91.06 81 PRO A O 1
ATOM 665 N N . PRO A 1 82 ? -2.184 4.263 -9.443 1.00 90.88 82 PRO A N 1
ATOM 666 C CA . PRO A 1 82 ? -1.694 2.926 -9.732 1.00 90.88 82 PRO A CA 1
ATOM 667 C C . PRO A 1 82 ? -0.183 2.843 -9.499 1.00 90.88 82 PRO A C 1
ATOM 669 O O . PRO A 1 82 ? 0.567 3.797 -9.719 1.00 90.88 82 PRO A O 1
ATOM 672 N N . PHE A 1 83 ? 0.263 1.674 -9.063 1.00 90.12 83 PHE A N 1
ATOM 673 C CA . PHE A 1 83 ? 1.663 1.316 -8.966 1.00 90.12 83 PHE A CA 1
AT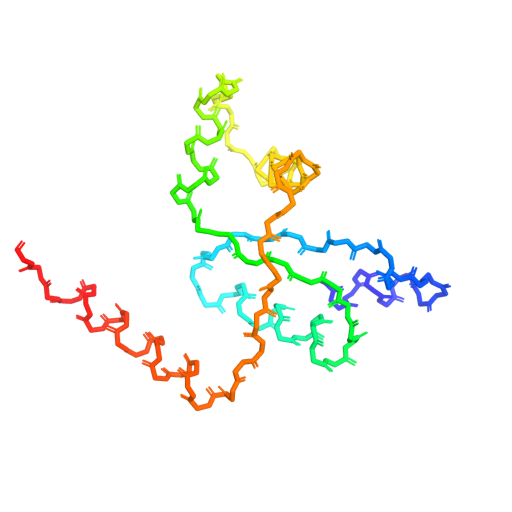OM 674 C C . PHE A 1 83 ? 2.243 1.206 -10.376 1.00 90.12 83 PHE A C 1
ATOM 676 O O . PHE A 1 83 ? 1.855 0.345 -11.164 1.00 90.12 83 PHE A O 1
ATOM 683 N N . LEU A 1 84 ? 3.164 2.111 -10.697 1.00 83.75 84 LEU A N 1
ATOM 684 C CA . LEU A 1 84 ? 3.872 2.095 -11.969 1.00 83.75 84 LEU A CA 1
ATOM 685 C C . LEU A 1 84 ? 5.038 1.125 -11.863 1.00 83.75 84 LEU A C 1
ATOM 687 O O . LEU A 1 84 ? 5.960 1.397 -11.094 1.00 83.75 84 LEU A O 1
ATOM 691 N N . VAL A 1 85 ? 4.988 0.041 -12.640 1.00 79.88 85 VAL A N 1
ATOM 692 C CA . VAL A 1 85 ? 6.086 -0.919 -12.774 1.00 79.88 85 VAL A CA 1
ATOM 693 C C . VAL A 1 85 ? 7.241 -0.239 -13.507 1.00 79.88 85 VAL A C 1
ATOM 695 O O . VAL A 1 85 ? 7.123 0.127 -14.675 1.00 79.88 85 VAL A O 1
ATOM 698 N N . ARG A 1 86 ? 8.346 -0.045 -12.795 1.00 77.44 86 ARG A N 1
ATOM 699 C CA . ARG A 1 86 ? 9.649 0.338 -13.342 1.00 77.44 86 ARG A CA 1
ATOM 700 C C . ARG A 1 86 ? 10.471 -0.925 -13.614 1.00 77.44 86 ARG A C 1
ATOM 702 O O . ARG A 1 86 ? 10.094 -2.030 -13.225 1.00 77.44 86 ARG A O 1
ATOM 709 N N . ASP A 1 87 ? 11.576 -0.772 -14.318 1.00 73.56 87 ASP A N 1
ATOM 710 C CA . ASP A 1 87 ? 12.606 -1.800 -14.429 1.00 73.56 87 ASP A CA 1
ATOM 711 C C . ASP A 1 87 ? 13.150 -2.186 -13.041 1.00 73.56 87 ASP A C 1
ATOM 713 O O . ASP A 1 87 ? 13.198 -1.371 -12.117 1.00 73.56 87 ASP A O 1
ATOM 717 N N . GLU A 1 88 ? 13.521 -3.459 -12.879 1.00 69.31 88 GLU A N 1
ATOM 718 C CA . GLU A 1 88 ? 14.035 -3.994 -11.607 1.00 69.31 88 GLU A CA 1
ATOM 719 C C . GLU A 1 88 ? 15.284 -3.233 -11.137 1.00 69.31 88 GLU A C 1
ATOM 721 O O . GLU A 1 88 ? 15.405 -2.938 -9.950 1.00 69.31 88 GLU A O 1
ATOM 726 N N . GLU A 1 89 ? 16.140 -2.820 -12.074 1.00 75.19 89 GLU A N 1
ATOM 727 C CA . GLU A 1 89 ? 17.357 -2.037 -11.830 1.00 75.19 89 GLU A CA 1
ATOM 728 C C . GLU A 1 89 ? 17.040 -0.691 -11.155 1.00 75.19 89 GLU A C 1
ATOM 730 O O . GLU A 1 89 ? 17.650 -0.335 -10.143 1.00 75.19 89 GLU A O 1
ATOM 735 N N . SER A 1 90 ? 16.027 0.031 -11.646 1.00 75.44 90 SER A N 1
ATOM 736 C CA . SER A 1 90 ? 15.554 1.275 -11.027 1.00 75.44 90 SER A CA 1
ATOM 737 C C . SER A 1 90 ? 15.044 1.076 -9.598 1.00 75.44 90 SER A C 1
ATOM 739 O O . SER A 1 90 ? 15.259 1.926 -8.734 1.00 75.44 90 SER A O 1
ATOM 741 N N . TYR A 1 91 ? 14.390 -0.051 -9.315 1.00 74.00 91 TYR A N 1
ATOM 742 C CA . TYR A 1 91 ? 13.911 -0.353 -7.966 1.00 74.00 91 TYR A CA 1
ATOM 743 C C . TYR A 1 91 ? 15.020 -0.749 -6.996 1.00 74.00 91 TYR A C 1
ATOM 745 O O . TYR A 1 91 ? 14.939 -0.428 -5.808 1.00 74.00 91 TYR A O 1
ATOM 753 N N . GLU A 1 92 ? 16.032 -1.470 -7.472 1.00 74.19 92 GLU A N 1
ATOM 754 C CA . GLU A 1 92 ? 17.223 -1.780 -6.684 1.00 74.19 92 GLU A CA 1
ATOM 755 C C . GLU A 1 92 ? 17.989 -0.503 -6.339 1.00 74.19 92 GLU A C 1
ATOM 757 O O . GLU A 1 92 ? 18.373 -0.309 -5.183 1.00 74.19 92 GLU A O 1
ATOM 762 N N . LEU A 1 93 ? 18.129 0.408 -7.305 1.00 79.19 93 LEU A N 1
ATOM 763 C CA . LEU A 1 93 ? 18.747 1.710 -7.088 1.00 79.19 93 LEU A CA 1
ATOM 764 C C . LEU A 1 93 ? 17.977 2.546 -6.057 1.00 79.19 93 LEU A C 1
ATOM 766 O O . LEU A 1 93 ? 18.590 3.059 -5.122 1.00 79.19 93 LEU A O 1
ATOM 770 N N . ASP A 1 94 ? 16.648 2.638 -6.176 1.00 76.62 94 ASP A N 1
ATOM 771 C CA . ASP A 1 94 ? 15.799 3.355 -5.214 1.00 76.62 94 ASP A CA 1
ATOM 772 C C . ASP A 1 94 ? 15.932 2.768 -3.795 1.00 76.62 94 ASP A C 1
ATOM 774 O O . ASP A 1 94 ? 15.992 3.508 -2.811 1.00 76.62 94 ASP A O 1
ATOM 778 N N . GLN A 1 95 ? 16.019 1.439 -3.662 1.00 75.38 95 GLN A N 1
ATOM 779 C CA . GLN A 1 95 ? 16.230 0.788 -2.365 1.00 75.38 95 GLN A CA 1
ATOM 780 C C . GLN A 1 95 ? 17.610 1.082 -1.774 1.00 75.38 95 GLN A C 1
ATOM 782 O O . GLN A 1 95 ? 17.710 1.346 -0.574 1.00 75.38 95 GLN A O 1
ATOM 787 N N . LEU A 1 96 ? 18.664 1.053 -2.594 1.00 80.00 96 LEU A N 1
ATOM 788 C CA . LEU A 1 96 ? 20.023 1.382 -2.163 1.00 80.00 96 LEU A CA 1
ATOM 789 C C . LEU A 1 96 ? 20.131 2.847 -1.732 1.00 80.00 96 LEU A C 1
ATOM 791 O O . LEU A 1 96 ? 20.689 3.124 -0.672 1.00 80.00 96 LEU A O 1
ATOM 795 N N . LEU A 1 97 ? 19.561 3.771 -2.512 1.00 80.56 97 LEU A N 1
ATOM 796 C CA . LEU A 1 97 ? 19.513 5.198 -2.183 1.00 80.56 97 LEU A CA 1
ATOM 797 C C . LEU A 1 97 ? 18.800 5.438 -0.855 1.00 80.56 97 LEU A C 1
ATOM 799 O O . LEU A 1 97 ? 19.349 6.103 0.018 1.00 80.56 97 LEU A O 1
ATOM 803 N N . LYS A 1 98 ? 17.625 4.831 -0.667 1.00 75.56 98 LYS A N 1
ATOM 804 C CA . LYS A 1 98 ? 16.863 4.948 0.580 1.00 75.56 98 LYS A CA 1
ATOM 805 C C . LYS A 1 98 ? 17.634 4.393 1.778 1.00 75.56 98 LYS A C 1
ATOM 807 O O . LYS A 1 98 ? 17.638 4.996 2.844 1.00 75.56 98 LYS A O 1
ATOM 812 N N . GLY A 1 99 ? 18.342 3.279 1.583 1.00 76.06 99 GLY A N 1
ATOM 813 C CA . GLY A 1 99 ? 19.250 2.739 2.589 1.00 76.06 99 GLY A CA 1
ATOM 814 C C . GLY A 1 99 ? 20.358 3.727 2.956 1.00 76.06 99 GLY A C 1
ATOM 815 O O . GLY A 1 99 ? 20.617 3.923 4.135 1.00 76.06 99 GLY A O 1
ATOM 816 N N . ILE A 1 100 ? 20.985 4.384 1.975 1.00 79.81 100 ILE A N 1
ATOM 817 C CA . ILE A 1 100 ? 22.024 5.399 2.219 1.00 79.81 100 ILE A CA 1
ATOM 818 C C . ILE A 1 100 ? 21.456 6.609 2.975 1.00 79.81 100 ILE A C 1
ATOM 820 O O . ILE A 1 100 ? 22.097 7.080 3.913 1.00 79.81 100 ILE A O 1
ATOM 824 N N . GLU A 1 101 ? 20.269 7.096 2.602 1.00 73.94 101 GLU A N 1
ATOM 825 C CA . GLU A 1 101 ? 19.587 8.202 3.293 1.00 73.94 101 GLU A CA 1
ATOM 826 C C . GLU A 1 101 ? 19.321 7.880 4.770 1.00 73.94 101 GLU A C 1
ATOM 828 O O . GLU A 1 101 ? 19.560 8.727 5.629 1.00 73.94 101 GLU A O 1
ATOM 833 N N . ASP A 1 102 ? 18.928 6.643 5.088 1.00 70.50 102 ASP A N 1
ATOM 834 C CA . ASP A 1 102 ? 18.729 6.193 6.472 1.00 70.50 102 ASP A CA 1
ATOM 835 C C . ASP A 1 102 ? 20.040 6.195 7.303 1.00 70.50 102 ASP A C 1
ATOM 837 O O . ASP A 1 102 ? 19.991 6.238 8.535 1.00 70.50 102 ASP A O 1
ATOM 841 N N . PHE A 1 103 ? 21.217 6.175 6.657 1.00 73.94 103 PHE A N 1
ATOM 842 C CA . PHE A 1 103 ? 22.539 6.206 7.307 1.00 73.94 103 PHE A CA 1
ATOM 843 C C . PHE A 1 103 ? 23.180 7.599 7.400 1.00 73.94 103 PHE A C 1
ATOM 845 O O . PHE A 1 103 ? 24.197 7.742 8.086 1.00 73.94 103 PHE A O 1
ATOM 852 N N . ILE A 1 104 ? 22.618 8.626 6.756 1.00 65.81 104 ILE A N 1
ATOM 853 C CA . ILE A 1 104 ? 23.105 10.008 6.855 1.00 65.81 104 ILE A CA 1
ATOM 854 C C . ILE A 1 104 ? 22.097 10.802 7.694 1.00 65.81 104 ILE A C 1
ATOM 856 O O . ILE A 1 104 ? 21.107 11.296 7.154 1.00 65.81 104 ILE A O 1
ATOM 860 N N . PRO A 1 105 ? 22.311 10.944 9.016 1.00 52.06 105 PRO A N 1
ATOM 861 C CA . PRO A 1 105 ? 21.459 11.801 9.819 1.00 52.06 105 PRO A CA 1
ATOM 862 C C . PRO A 1 105 ? 21.766 13.253 9.437 1.00 52.06 105 PRO A C 1
ATOM 864 O O . PRO A 1 105 ? 22.884 13.729 9.645 1.00 52.06 105 PRO A O 1
ATOM 867 N N . LEU A 1 106 ? 20.789 13.930 8.833 1.00 54.69 106 LEU A N 1
ATOM 868 C CA . LEU A 1 106 ? 20.763 15.394 8.754 1.00 54.69 106 LEU A CA 1
ATOM 869 C C . LEU A 1 106 ? 20.644 16.004 10.156 1.00 54.69 106 LEU A C 1
ATOM 871 O O . LEU A 1 106 ? 19.849 15.470 10.966 1.00 54.69 106 LEU A O 1
#

Radius of gyration: 15.31 Å; chains: 1; bounding box: 36×37×33 Å

pLDDT: mean 83.16, std 9.94, range [52.06, 95.75]